Protein AF-A0A0A1DXN1-F1 (afdb_monomer_lite)

Foldseek 3Di:
DPDQDPVNVVVVVCCVPPNDPVSVVVVVQVVQPPVNPSDHDPVSVVVVVVVVCVVVVVPDDDPPPDD

Structure (mmCIF, N/CA/C/O backbone):
data_AF-A0A0A1DXN1-F1
#
_entry.id   AF-A0A0A1DXN1-F1
#
loop_
_atom_site.group_PDB
_atom_site.id
_atom_site.type_symbol
_atom_site.label_atom_id
_atom_site.label_alt_id
_atom_site.label_comp_id
_atom_site.label_asym_id
_atom_site.label_entity_id
_atom_site.label_seq_id
_atom_site.pdbx_PDB_ins_code
_atom_site.Cartn_x
_atom_site.Cartn_y
_atom_site.Cartn_z
_atom_site.occupancy
_atom_site.B_iso_or_equiv
_atom_site.auth_seq_id
_atom_site.auth_comp_id
_atom_site.auth_asym_id
_atom_site.auth_atom_id
_atom_site.pdbx_PDB_model_num
ATOM 1 N N . ASP A 1 1 ? -10.328 -10.604 -8.329 1.00 66.25 1 ASP A N 1
ATOM 2 C CA . ASP A 1 1 ? -11.203 -11.802 -8.283 1.00 66.25 1 ASP A CA 1
ATOM 3 C C . ASP A 1 1 ? -10.985 -12.651 -7.019 1.00 66.25 1 ASP A C 1
ATOM 5 O O . ASP A 1 1 ? -11.620 -13.688 -6.886 1.00 66.25 1 ASP A O 1
ATOM 9 N N . GLY A 1 2 ? -10.160 -12.200 -6.060 1.00 76.69 2 GLY A N 1
ATOM 10 C CA . GLY A 1 2 ? -9.885 -12.951 -4.828 1.00 76.69 2 GLY A CA 1
ATOM 11 C C . GLY A 1 2 ? -8.885 -14.094 -5.021 1.00 76.69 2 GLY A C 1
ATOM 12 O O . GLY A 1 2 ? -8.583 -14.801 -4.062 1.00 76.69 2 GLY A O 1
ATOM 13 N N . TYR A 1 3 ? -8.356 -14.251 -6.234 1.00 85.31 3 TYR A N 1
ATOM 14 C CA . TYR A 1 3 ? -7.311 -15.199 -6.574 1.00 85.31 3 TYR A CA 1
ATOM 15 C C . TYR A 1 3 ? -6.044 -14.426 -6.940 1.00 85.31 3 TYR A C 1
ATOM 17 O O . TYR A 1 3 ? -6.100 -13.250 -7.280 1.00 85.31 3 TYR A O 1
ATOM 25 N N . ILE A 1 4 ? -4.897 -15.085 -6.800 1.00 83.19 4 ILE A N 1
ATOM 26 C CA . ILE A 1 4 ? -3.619 -14.577 -7.297 1.00 83.19 4 ILE A CA 1
ATOM 27 C C . ILE A 1 4 ? -3.292 -15.413 -8.523 1.00 83.19 4 ILE A C 1
ATOM 29 O O . ILE A 1 4 ? -3.148 -16.637 -8.409 1.00 83.19 4 ILE A O 1
ATOM 33 N N . ASP A 1 5 ? -3.188 -14.780 -9.685 1.00 88.00 5 ASP A N 1
ATOM 34 C CA . ASP A 1 5 ? -2.793 -15.490 -10.893 1.00 88.00 5 ASP A CA 1
ATOM 35 C C . ASP A 1 5 ? -1.278 -15.762 -10.931 1.00 88.00 5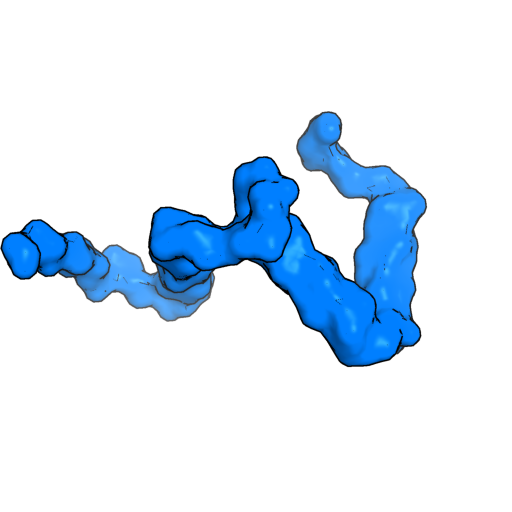 ASP A C 1
ATOM 37 O O . ASP A 1 5 ? -0.473 -15.193 -10.190 1.00 88.00 5 ASP A O 1
ATOM 41 N N . PHE A 1 6 ? -0.858 -16.720 -11.764 1.00 81.75 6 PHE A N 1
ATOM 42 C CA . PHE A 1 6 ? 0.548 -17.139 -11.810 1.00 81.75 6 PHE A CA 1
ATOM 43 C C . PHE A 1 6 ? 1.482 -15.977 -12.170 1.00 81.75 6 PHE A C 1
ATOM 45 O O . PHE A 1 6 ? 2.615 -15.917 -11.690 1.00 81.75 6 PHE A O 1
ATOM 52 N N . LEU A 1 7 ? 1.011 -15.044 -12.998 1.00 80.25 7 LEU A N 1
ATOM 53 C CA . LEU A 1 7 ? 1.800 -13.898 -13.411 1.00 80.25 7 LEU A CA 1
ATOM 54 C C . LEU A 1 7 ? 1.938 -12.892 -12.263 1.00 80.25 7 LEU A C 1
ATOM 56 O O . LEU A 1 7 ? 3.047 -12.421 -12.015 1.00 80.25 7 LEU A O 1
ATOM 60 N N . GLU A 1 8 ? 0.863 -12.633 -11.519 1.00 79.19 8 GLU A N 1
ATOM 61 C CA . GLU A 1 8 ? 0.873 -11.853 -10.279 1.00 79.19 8 GLU A CA 1
ATOM 62 C C . GLU A 1 8 ? 1.798 -12.471 -9.223 1.00 79.19 8 GLU A C 1
ATOM 64 O O . GLU A 1 8 ? 2.609 -11.764 -8.620 1.00 79.19 8 GLU A O 1
ATOM 69 N N . TYR A 1 9 ? 1.761 -13.796 -9.054 1.00 80.75 9 TYR A N 1
ATOM 70 C CA . TYR A 1 9 ? 2.650 -14.514 -8.140 1.00 80.75 9 TYR A CA 1
ATOM 71 C C . TYR A 1 9 ? 4.127 -14.379 -8.541 1.00 80.75 9 TYR A C 1
ATOM 73 O O . TYR A 1 9 ? 4.974 -14.029 -7.716 1.00 80.75 9 TYR A O 1
ATOM 81 N N . VAL A 1 10 ? 4.455 -14.606 -9.818 1.00 80.62 10 VAL A N 1
ATOM 82 C CA . VAL A 1 10 ? 5.828 -14.482 -10.338 1.00 80.62 10 VAL A CA 1
ATOM 83 C C . VAL A 1 10 ? 6.314 -13.032 -10.291 1.00 80.62 10 VAL A C 1
ATOM 85 O O . VAL A 1 10 ? 7.489 -12.791 -9.997 1.00 80.62 10 VAL A O 1
ATOM 88 N N . ALA A 1 11 ? 5.435 -12.059 -10.536 1.00 75.81 11 ALA A N 1
ATOM 89 C CA . ALA A 1 11 ? 5.745 -10.638 -10.432 1.00 75.81 11 ALA A CA 1
ATOM 90 C C . ALA A 1 11 ? 6.034 -10.233 -8.980 1.00 75.81 11 ALA A C 1
ATOM 92 O O . ALA A 1 11 ? 7.061 -9.599 -8.722 1.00 75.81 11 ALA A O 1
ATOM 93 N N . ALA A 1 12 ? 5.196 -10.657 -8.029 1.00 78.81 12 ALA A N 1
ATOM 94 C CA . ALA A 1 12 ? 5.418 -10.444 -6.602 1.00 78.81 12 ALA A CA 1
ATOM 95 C C . ALA A 1 12 ? 6.731 -11.095 -6.136 1.00 78.81 12 ALA A C 1
ATOM 97 O O . ALA A 1 12 ? 7.555 -10.445 -5.490 1.00 78.81 12 ALA A O 1
ATOM 98 N N . LEU A 1 13 ? 6.993 -12.341 -6.540 1.00 80.00 13 LEU A N 1
ATOM 99 C CA . LEU A 1 13 ? 8.222 -13.054 -6.191 1.00 80.00 13 LEU A CA 1
ATOM 100 C C . LEU A 1 13 ? 9.467 -12.365 -6.774 1.00 80.00 13 LEU A C 1
ATOM 102 O O . LEU A 1 13 ? 10.455 -12.150 -6.071 1.00 80.00 13 LEU A O 1
ATOM 106 N N . SER A 1 14 ? 9.409 -11.945 -8.039 1.00 74.38 14 SER A N 1
ATOM 107 C CA . SER A 1 14 ? 10.498 -11.221 -8.709 1.00 74.38 14 SER A CA 1
ATOM 108 C C . SER A 1 14 ? 10.789 -9.872 -8.049 1.00 74.38 14 SER A C 1
ATOM 110 O O . SER A 1 14 ? 11.947 -9.462 -7.939 1.00 74.38 14 SER A O 1
ATOM 112 N N . LEU A 1 15 ? 9.753 -9.193 -7.563 1.00 72.38 15 LEU A N 1
ATOM 113 C CA . LEU A 1 15 ? 9.864 -7.927 -6.850 1.00 72.38 15 LEU A CA 1
ATOM 114 C C . LEU A 1 15 ? 10.506 -8.095 -5.466 1.00 72.38 15 LEU A C 1
ATOM 116 O O . LEU A 1 15 ? 11.399 -7.325 -5.100 1.00 72.38 15 LEU A O 1
ATOM 120 N N . VAL A 1 16 ? 10.115 -9.138 -4.729 1.00 74.31 16 VAL A N 1
ATOM 121 C CA . VAL A 1 16 ? 10.678 -9.475 -3.413 1.00 74.31 16 VAL A CA 1
ATOM 122 C C . VAL A 1 16 ? 12.137 -9.928 -3.536 1.00 74.31 16 VAL A C 1
ATOM 124 O O . VAL A 1 16 ? 12.994 -9.459 -2.780 1.00 74.31 16 VAL A O 1
ATOM 127 N N . MET A 1 17 ? 12.451 -10.779 -4.516 1.00 70.19 17 MET A N 1
ATOM 128 C CA . MET A 1 17 ? 13.781 -11.381 -4.665 1.00 70.19 17 MET A CA 1
ATOM 129 C C . MET A 1 17 ? 14.787 -10.493 -5.411 1.00 70.19 17 MET A C 1
ATOM 131 O O . MET A 1 17 ? 15.979 -10.560 -5.124 1.00 70.19 17 MET A O 1
ATOM 135 N N . ARG A 1 18 ? 14.341 -9.663 -6.367 1.00 68.31 18 ARG A N 1
ATOM 136 C CA . ARG A 1 18 ? 15.228 -8.989 -7.339 1.00 68.31 18 ARG A CA 1
ATOM 137 C C . ARG A 1 18 ? 14.967 -7.491 -7.537 1.00 68.31 18 ARG A C 1
ATOM 139 O O . ARG A 1 18 ? 15.702 -6.844 -8.282 1.00 68.31 18 ARG A O 1
ATOM 146 N N . GLY A 1 19 ? 13.953 -6.921 -6.887 1.00 65.12 19 GLY A N 1
ATOM 147 C CA . GLY A 1 19 ? 13.648 -5.493 -6.979 1.00 65.12 19 GLY A CA 1
ATOM 148 C C . GLY A 1 19 ? 14.681 -4.612 -6.264 1.00 65.12 19 GLY A C 1
ATOM 149 O O . GLY A 1 19 ? 15.083 -4.909 -5.137 1.00 65.12 19 GLY A O 1
ATOM 150 N N . LYS A 1 20 ? 15.075 -3.489 -6.890 1.00 71.06 20 LYS A N 1
ATOM 151 C CA . LYS A 1 20 ? 15.789 -2.394 -6.198 1.00 71.06 20 LYS A CA 1
ATOM 152 C C . LYS A 1 20 ? 14.947 -1.900 -5.015 1.00 71.06 20 LYS A C 1
ATOM 154 O O . LYS A 1 20 ? 13.718 -1.978 -5.071 1.00 71.06 20 LYS A O 1
ATOM 159 N N . MET A 1 21 ? 15.589 -1.351 -3.980 1.00 72.62 21 MET A N 1
ATOM 160 C CA . MET A 1 21 ? 14.886 -0.871 -2.780 1.00 72.62 21 MET A CA 1
ATOM 161 C C . MET A 1 21 ? 13.722 0.076 -3.097 1.00 72.62 21 MET A C 1
ATOM 163 O O . MET A 1 21 ? 12.661 -0.084 -2.510 1.00 72.62 21 MET A O 1
ATOM 167 N N . GLU A 1 22 ? 13.857 0.974 -4.077 1.00 74.88 22 GLU A N 1
ATOM 168 C CA . GLU A 1 22 ? 12.766 1.866 -4.505 1.00 74.88 22 GLU A CA 1
ATOM 169 C C . GLU A 1 22 ? 11.512 1.121 -4.981 1.00 74.88 22 GLU A C 1
ATOM 171 O O . GLU A 1 22 ? 10.393 1.502 -4.645 1.00 74.88 22 GLU A O 1
ATOM 176 N N . HIS A 1 23 ? 11.672 0.033 -5.738 1.00 73.19 23 HIS A N 1
ATOM 177 C CA . HIS A 1 23 ? 10.530 -0.746 -6.218 1.00 73.19 23 HIS A CA 1
ATOM 178 C C . HIS A 1 23 ? 9.844 -1.498 -5.081 1.00 73.19 23 HIS A C 1
ATOM 180 O O . HIS A 1 23 ? 8.619 -1.597 -5.076 1.00 73.19 23 HIS A O 1
ATOM 186 N N . LYS A 1 24 ? 10.625 -1.980 -4.107 1.00 72.00 24 LYS A N 1
ATOM 187 C CA . LYS A 1 24 ? 10.093 -2.589 -2.888 1.00 72.00 24 LYS A CA 1
ATOM 188 C C . LYS A 1 24 ? 9.321 -1.563 -2.072 1.00 72.00 24 LYS A C 1
ATOM 190 O O . LYS A 1 24 ? 8.174 -1.816 -1.738 1.00 72.00 24 LYS A O 1
ATOM 195 N N . LEU A 1 25 ? 9.907 -0.389 -1.827 1.00 72.56 25 LEU A N 1
ATOM 196 C CA . LEU A 1 25 ? 9.261 0.689 -1.078 1.00 72.56 25 LEU A CA 1
ATOM 197 C C . LEU A 1 25 ? 7.951 1.121 -1.737 1.00 72.56 25 LEU A C 1
ATOM 199 O O . LEU A 1 25 ? 6.937 1.203 -1.061 1.00 72.56 25 LEU A O 1
ATOM 203 N N . ARG A 1 26 ? 7.948 1.316 -3.062 1.00 78.31 26 ARG A N 1
ATOM 204 C CA . ARG A 1 26 ? 6.738 1.675 -3.814 1.00 78.31 26 ARG A CA 1
ATOM 205 C C . ARG A 1 26 ? 5.661 0.594 -3.741 1.00 78.31 26 ARG A C 1
ATOM 207 O O . ARG A 1 26 ? 4.479 0.909 -3.767 1.00 78.31 26 ARG A O 1
ATOM 214 N N . TRP A 1 27 ? 6.056 -0.672 -3.684 1.00 76.44 27 TRP A N 1
ATOM 215 C CA . TRP A 1 27 ? 5.114 -1.778 -3.558 1.00 76.44 27 TRP A CA 1
ATOM 216 C C . TRP A 1 27 ? 4.565 -1.917 -2.147 1.00 76.44 27 TRP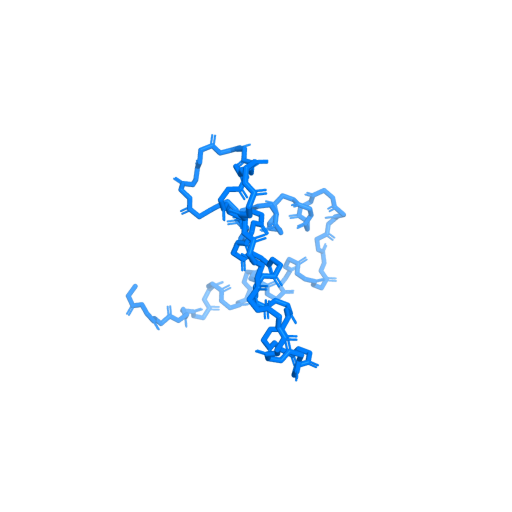 A C 1
ATOM 218 O O . TRP A 1 27 ? 3.361 -2.062 -1.997 1.00 76.44 27 TRP A O 1
ATOM 228 N N . TYR A 1 28 ? 5.412 -1.785 -1.125 1.00 75.19 28 TYR A N 1
ATOM 229 C CA . TYR A 1 28 ? 4.956 -1.696 0.259 1.00 75.19 28 TYR A CA 1
ATOM 230 C C . TYR A 1 28 ?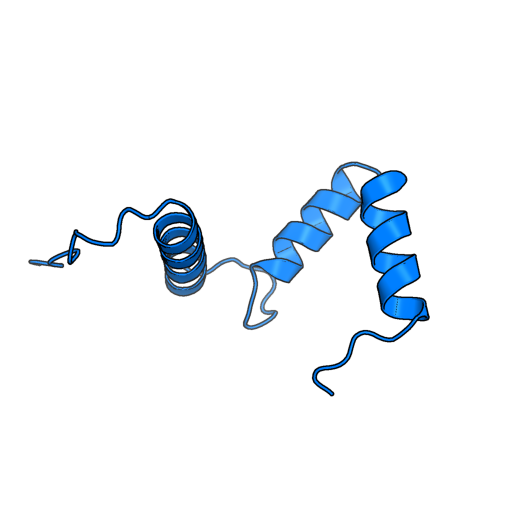 4.016 -0.507 0.443 1.00 75.19 28 TYR A C 1
ATOM 232 O O . TYR A 1 28 ? 2.969 -0.660 1.049 1.00 75.19 28 TYR A O 1
ATOM 240 N N . PHE A 1 29 ? 4.332 0.648 -0.144 1.00 78.25 29 PHE A N 1
ATOM 241 C CA . PHE A 1 29 ? 3.459 1.816 -0.101 1.00 78.25 29 PHE A CA 1
ATOM 242 C C . PHE A 1 29 ? 2.093 1.516 -0.726 1.00 78.25 29 PHE A C 1
ATOM 244 O O . PHE A 1 29 ? 1.076 1.729 -0.087 1.00 78.25 29 PHE A O 1
ATOM 251 N N . LYS A 1 30 ? 2.069 0.902 -1.916 1.00 77.81 30 LYS A N 1
ATOM 252 C CA . LYS A 1 30 ? 0.827 0.452 -2.568 1.00 77.81 30 LYS A CA 1
ATOM 253 C C . LYS A 1 30 ? 0.072 -0.649 -1.823 1.00 77.81 30 LYS A C 1
ATOM 255 O O . LYS A 1 30 ? -1.110 -0.828 -2.063 1.00 77.81 30 LYS A O 1
ATOM 260 N N . LEU A 1 31 ? 0.755 -1.440 -1.002 1.00 78.69 31 LEU A N 1
ATOM 261 C CA . LEU A 1 31 ? 0.116 -2.463 -0.176 1.00 78.69 31 LEU A CA 1
ATOM 262 C C . LEU A 1 31 ? -0.640 -1.831 1.002 1.00 78.69 31 LEU A C 1
ATOM 264 O O . LEU A 1 31 ? -1.579 -2.428 1.518 1.00 78.69 31 LEU A O 1
ATOM 268 N N . TYR A 1 32 ? -0.194 -0.654 1.440 1.00 75.50 32 TYR A N 1
ATOM 269 C CA . TYR A 1 32 ? -0.702 0.049 2.613 1.00 75.50 32 TYR A CA 1
ATOM 270 C C . TYR A 1 32 ? -1.699 1.163 2.286 1.00 75.50 32 TYR A C 1
ATOM 272 O O . TYR A 1 32 ? -2.585 1.418 3.094 1.00 75.50 32 TYR A O 1
ATOM 280 N N . ASP A 1 33 ? -1.545 1.785 1.123 1.0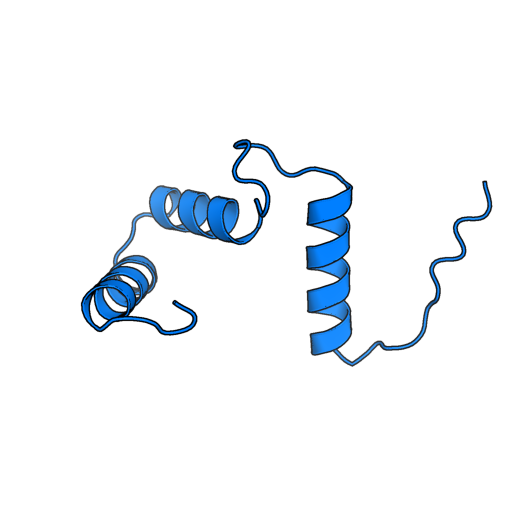0 80.25 33 ASP A N 1
ATOM 281 C CA . ASP A 1 33 ? -2.483 2.717 0.500 1.00 80.25 33 ASP A CA 1
ATOM 282 C C . ASP A 1 33 ? -3.674 1.918 -0.062 1.00 80.25 33 ASP A C 1
ATOM 284 O O . ASP A 1 33 ? -3.597 1.306 -1.132 1.00 80.25 33 ASP A O 1
ATOM 288 N N . VAL A 1 34 ? -4.739 1.822 0.736 1.00 76.69 34 VAL A N 1
ATOM 289 C CA . VAL A 1 34 ? -5.936 1.016 0.457 1.00 76.69 34 VAL A CA 1
ATOM 290 C C . VAL A 1 34 ? -6.838 1.729 -0.542 1.00 76.69 34 VAL A C 1
ATOM 292 O O . VAL A 1 34 ? -7.484 1.065 -1.359 1.00 76.69 34 VAL A O 1
ATOM 295 N N . ASP A 1 35 ? -6.909 3.058 -0.470 1.00 79.12 35 ASP A N 1
ATOM 296 C CA . ASP A 1 35 ? -7.733 3.864 -1.372 1.00 79.12 35 ASP A CA 1
ATOM 297 C C . ASP A 1 35 ? -7.022 4.220 -2.694 1.00 79.12 35 ASP A C 1
ATOM 299 O O . ASP A 1 35 ? -7.673 4.606 -3.670 1.00 79.12 35 ASP A O 1
ATOM 303 N N . GLY A 1 36 ? -5.708 3.995 -2.769 1.00 78.62 36 GLY A N 1
ATOM 304 C CA . GLY A 1 36 ? -4.886 4.205 -3.953 1.00 78.62 36 GLY A CA 1
ATOM 305 C C . GLY A 1 36 ? -4.638 5.682 -4.256 1.00 78.62 36 GLY A C 1
ATOM 306 O O . GLY A 1 36 ? -4.338 6.012 -5.412 1.00 78.62 36 GLY A O 1
ATOM 307 N N . ASN A 1 37 ? -4.802 6.572 -3.272 1.00 81.25 37 ASN A N 1
ATOM 308 C CA . ASN A 1 37 ? -4.687 8.018 -3.448 1.00 81.25 37 ASN A CA 1
ATOM 309 C C . ASN A 1 37 ? -3.223 8.504 -3.529 1.00 81.25 37 ASN A C 1
ATOM 311 O O . ASN A 1 37 ? -2.967 9.654 -3.903 1.00 81.25 37 ASN A O 1
ATOM 315 N N . GLY A 1 38 ? -2.253 7.620 -3.266 1.00 80.12 38 GLY A N 1
ATOM 316 C CA . GLY A 1 38 ? -0.821 7.905 -3.321 1.00 80.12 38 GLY A CA 1
ATOM 317 C C . GLY A 1 38 ? -0.251 8.534 -2.046 1.00 80.12 38 GLY A C 1
ATOM 318 O O . GLY A 1 38 ? 0.937 8.870 -2.017 1.00 80.12 38 GLY A O 1
ATOM 319 N N . CYS A 1 39 ? -1.059 8.657 -0.999 1.00 81.06 39 CYS A N 1
ATOM 320 C CA . CYS A 1 39 ? -0.718 9.059 0.358 1.00 81.06 39 CYS A CA 1
ATOM 321 C C . CYS A 1 39 ? -1.125 7.936 1.327 1.00 81.06 39 CYS A C 1
ATOM 323 O O . CYS A 1 39 ? -1.844 7.024 0.956 1.00 81.06 39 CYS A O 1
ATOM 325 N N . ILE A 1 40 ? -0.612 7.967 2.561 1.00 83.31 40 ILE A N 1
ATOM 326 C CA . ILE A 1 40 ? -1.096 7.076 3.624 1.00 83.31 40 ILE A CA 1
ATOM 327 C C . ILE A 1 40 ? -1.818 7.948 4.637 1.00 83.31 40 ILE A C 1
ATOM 329 O O . ILE A 1 40 ? -1.186 8.737 5.350 1.00 83.31 40 ILE A O 1
ATOM 333 N N . ASP A 1 41 ? -3.133 7.803 4.699 1.00 84.31 41 ASP A N 1
ATOM 334 C CA . ASP A 1 41 ? -3.976 8.540 5.624 1.00 84.31 41 ASP A CA 1
ATOM 335 C C . ASP A 1 41 ? -3.917 7.958 7.039 1.00 84.31 41 ASP A C 1
ATOM 337 O O . ASP A 1 41 ? -3.560 6.802 7.287 1.00 84.31 41 ASP A O 1
ATOM 341 N N . ARG A 1 42 ? -4.306 8.775 8.024 1.00 83.38 42 ARG A N 1
ATOM 342 C CA . ARG A 1 42 ? -4.258 8.393 9.447 1.00 83.38 42 ARG A CA 1
ATOM 343 C C . ARG A 1 42 ? -5.065 7.118 9.728 1.00 83.38 42 ARG A C 1
ATOM 345 O O . ARG A 1 42 ? -4.666 6.306 10.559 1.00 83.38 42 ARG A O 1
ATOM 352 N N . SER A 1 43 ? -6.170 6.939 9.010 1.00 80.88 43 SER A N 1
ATOM 353 C CA . SER A 1 43 ? -7.041 5.763 9.073 1.00 80.88 43 SER A CA 1
ATOM 354 C C . SER A 1 43 ? -6.368 4.503 8.523 1.00 80.88 43 SER A C 1
ATOM 356 O O . SER A 1 43 ? -6.487 3.430 9.116 1.00 80.88 43 SER A O 1
ATOM 358 N N . GLU A 1 44 ? -5.626 4.628 7.424 1.00 82.69 44 GLU A N 1
ATOM 359 C CA . GLU A 1 44 ? -4.898 3.520 6.801 1.00 82.69 44 GLU A CA 1
ATOM 360 C C . GLU A 1 44 ? -3.735 3.083 7.684 1.00 82.69 44 GLU A C 1
ATOM 362 O O . GLU A 1 44 ? -3.590 1.900 7.987 1.00 82.69 44 GLU A O 1
ATOM 367 N N . LEU A 1 45 ? -2.988 4.045 8.231 1.00 84.06 45 LEU A N 1
ATOM 368 C CA . LEU A 1 45 ? -1.943 3.767 9.210 1.00 84.06 45 LEU A CA 1
ATOM 369 C C . LEU A 1 45 ? -2.491 3.056 10.457 1.00 84.06 45 LEU A C 1
ATOM 371 O O . LEU A 1 45 ? -1.880 2.112 10.961 1.00 84.06 45 LEU A O 1
ATOM 375 N N . LEU A 1 46 ? -3.661 3.472 10.945 1.00 83.94 46 LEU A N 1
ATOM 376 C CA . LEU A 1 46 ? -4.323 2.838 12.082 1.00 83.94 46 LEU A CA 1
ATOM 377 C C . LEU A 1 46 ? -4.738 1.392 11.766 1.00 83.94 46 LEU A C 1
ATOM 379 O O . LEU A 1 46 ? -4.591 0.519 12.622 1.00 83.94 46 LEU A O 1
ATOM 383 N N . ASN A 1 47 ? -5.191 1.115 10.541 1.00 81.25 47 ASN A N 1
ATOM 384 C CA . ASN A 1 47 ? -5.471 -0.248 10.085 1.00 81.25 47 ASN A CA 1
ATOM 385 C C . ASN A 1 47 ? -4.206 -1.114 10.038 1.00 81.25 47 ASN A C 1
ATOM 387 O O . ASN A 1 47 ? -4.244 -2.259 10.486 1.00 81.25 47 ASN A O 1
ATOM 391 N N . ILE A 1 48 ? -3.075 -0.567 9.584 1.00 82.38 48 ILE A N 1
ATOM 392 C CA . ILE A 1 48 ? -1.784 -1.275 9.580 1.00 82.38 48 ILE A CA 1
ATOM 393 C C . ILE A 1 48 ? -1.364 -1.631 11.008 1.00 82.38 48 ILE A C 1
ATOM 395 O O . ILE A 1 48 ? -1.030 -2.782 11.292 1.00 82.38 48 ILE A O 1
ATOM 399 N N . ILE A 1 49 ? -1.423 -0.667 11.930 1.00 82.25 49 ILE A N 1
ATOM 400 C CA . ILE A 1 49 ? -1.067 -0.878 13.340 1.00 82.25 49 ILE A CA 1
ATOM 401 C C . ILE A 1 49 ? -1.994 -1.918 13.979 1.00 82.25 49 ILE A C 1
ATOM 403 O O . ILE A 1 49 ? -1.515 -2.808 14.682 1.00 82.25 49 ILE A O 1
ATOM 407 N N . LYS A 1 50 ? -3.303 -1.855 13.705 1.00 80.75 50 LYS A N 1
ATOM 408 C CA . LYS A 1 50 ? -4.273 -2.863 14.160 1.00 80.75 50 LYS A CA 1
ATOM 409 C C . LYS A 1 50 ? -3.946 -4.256 13.621 1.00 80.75 50 LYS A C 1
ATOM 411 O O . LYS A 1 50 ? -3.953 -5.207 14.397 1.00 80.75 50 LYS A O 1
ATOM 416 N N . ALA A 1 51 ? -3.612 -4.384 12.337 1.00 79.25 51 ALA A N 1
ATOM 417 C CA . ALA A 1 51 ? -3.252 -5.664 11.731 1.00 79.25 51 ALA A CA 1
ATOM 418 C C . ALA A 1 51 ? -1.972 -6.249 12.353 1.00 79.25 51 ALA A C 1
ATOM 420 O O . ALA A 1 51 ? -1.946 -7.417 12.733 1.00 79.25 51 ALA A O 1
ATOM 421 N N . ILE A 1 52 ? -0.935 -5.427 12.547 1.00 80.75 52 ILE A N 1
ATOM 422 C CA . ILE A 1 52 ? 0.310 -5.832 13.222 1.00 80.75 52 ILE A CA 1
ATOM 423 C C . ILE A 1 52 ? 0.030 -6.257 14.668 1.00 80.75 52 ILE A C 1
ATOM 425 O O . ILE A 1 52 ? 0.570 -7.253 15.147 1.00 80.75 52 ILE A O 1
ATOM 429 N N . ARG A 1 53 ? -0.828 -5.516 15.372 1.00 76.88 53 ARG A N 1
ATOM 430 C CA . ARG A 1 53 ? -1.214 -5.813 16.752 1.00 76.88 53 ARG A CA 1
ATOM 431 C C . ARG A 1 53 ? -1.968 -7.140 16.871 1.00 76.88 53 ARG A C 1
ATOM 433 O O . ARG A 1 53 ? -1.678 -7.897 17.795 1.00 76.88 53 ARG A O 1
ATOM 440 N N . ALA A 1 54 ? -2.868 -7.425 15.931 1.00 75.81 54 ALA A N 1
ATOM 441 C CA . ALA A 1 54 ? -3.582 -8.696 15.848 1.00 75.81 54 ALA A CA 1
ATOM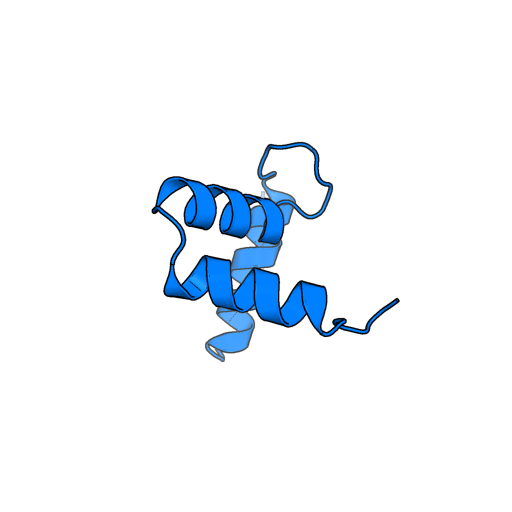 442 C C . ALA A 1 54 ? -2.623 -9.869 15.585 1.00 75.81 54 ALA A C 1
ATOM 444 O O . ALA A 1 54 ? -2.707 -10.896 16.250 1.00 75.81 54 ALA A O 1
ATOM 445 N N . ILE A 1 55 ? -1.651 -9.695 14.683 1.00 77.69 55 ILE A N 1
ATOM 446 C CA . ILE A 1 55 ? -0.625 -10.713 14.392 1.00 77.69 55 ILE A CA 1
ATOM 447 C C . ILE A 1 55 ? 0.271 -10.975 15.614 1.00 77.69 55 ILE A C 1
ATOM 449 O O . ILE A 1 55 ? 0.653 -12.114 15.868 1.00 77.69 55 ILE A O 1
ATOM 453 N N . ASN A 1 56 ? 0.584 -9.934 16.391 1.00 75.50 56 ASN A N 1
ATOM 454 C CA . ASN A 1 56 ? 1.421 -10.035 17.588 1.00 75.50 56 ASN A CA 1
ATOM 455 C C . ASN A 1 56 ? 0.670 -10.537 18.840 1.00 75.50 56 ASN A C 1
ATOM 457 O O . ASN A 1 56 ? 1.280 -10.624 19.903 1.00 75.50 56 ASN A O 1
ATOM 461 N N . GLY A 1 57 ? -0.628 -10.855 18.747 1.00 64.06 57 GLY A N 1
ATOM 462 C CA . GLY A 1 57 ? -1.410 -11.428 19.852 1.00 64.06 57 GLY A CA 1
ATOM 463 C C . GLY A 1 57 ? -1.707 -10.470 21.013 1.00 64.06 57 GLY A C 1
ATOM 464 O O . GLY A 1 57 ? -2.190 -10.898 22.058 1.00 64.06 57 GLY A O 1
ATOM 465 N N . ASN A 1 58 ? -1.451 -9.167 20.854 1.00 61.72 58 ASN A N 1
ATOM 466 C CA . ASN A 1 58 ? -1.763 -8.160 21.870 1.00 61.72 58 ASN A CA 1
ATOM 467 C C . ASN A 1 58 ? -3.207 -7.671 21.698 1.00 61.72 58 ASN A C 1
ATOM 469 O O . ASN A 1 58 ? -3.437 -6.505 21.382 1.00 61.72 58 ASN A O 1
ATOM 473 N N . GLU A 1 59 ? -4.185 -8.555 21.889 1.00 57.62 59 GLU A N 1
ATOM 474 C CA . GLU A 1 59 ? -5.611 -8.271 21.650 1.00 57.62 59 GLU A CA 1
ATOM 475 C C . GLU A 1 59 ? -6.259 -7.305 22.660 1.00 57.62 59 GLU A C 1
ATOM 477 O O . GLU A 1 59 ? -7.396 -6.897 22.464 1.00 57.62 59 GLU A O 1
ATOM 482 N N . ASN A 1 60 ? -5.545 -6.845 23.690 1.00 55.00 60 ASN A N 1
ATOM 483 C CA . ASN A 1 60 ? -6.115 -5.970 24.719 1.00 55.00 60 ASN A CA 1
ATOM 484 C C . ASN A 1 60 ? -5.386 -4.626 24.781 1.00 55.00 60 ASN A C 1
ATOM 486 O O . ASN A 1 60 ? -4.328 -4.518 25.387 1.00 55.00 60 ASN A O 1
ATOM 490 N N . GLN A 1 61 ? -5.910 -3.623 24.085 1.00 53.12 61 GLN A N 1
ATOM 491 C CA . GLN A 1 61 ? -6.146 -2.262 24.589 1.00 53.12 61 GLN A CA 1
ATOM 492 C C . GLN A 1 61 ? -7.073 -1.650 23.554 1.00 53.12 61 GLN A C 1
ATOM 494 O O . GLN A 1 61 ? -6.639 -1.262 22.462 1.00 53.12 61 GLN A O 1
ATOM 499 N N . GLU A 1 62 ? -8.344 -1.590 23.923 1.00 52.59 62 GLU A N 1
ATOM 500 C CA . GLU A 1 62 ? -9.211 -0.492 23.538 1.00 52.59 62 GLU A CA 1
ATOM 501 C C . GLU A 1 62 ? -8.388 0.793 23.682 1.00 52.59 62 GLU A C 1
ATOM 503 O O . GLU A 1 62 ? -7.935 1.154 24.767 1.00 52.59 62 GLU A O 1
ATOM 508 N N . VAL A 1 63 ? -8.054 1.412 22.551 1.00 53.66 63 VAL A N 1
ATOM 509 C CA . VAL A 1 63 ? -7.638 2.809 22.569 1.00 53.66 63 VAL A CA 1
ATOM 510 C C . VAL A 1 63 ? -8.918 3.581 22.826 1.00 53.66 63 VAL A C 1
ATOM 512 O O . VAL A 1 63 ? -9.636 3.913 21.884 1.00 53.66 63 VAL A O 1
ATOM 515 N N . ASP A 1 64 ? -9.225 3.774 24.109 1.00 44.38 64 ASP A N 1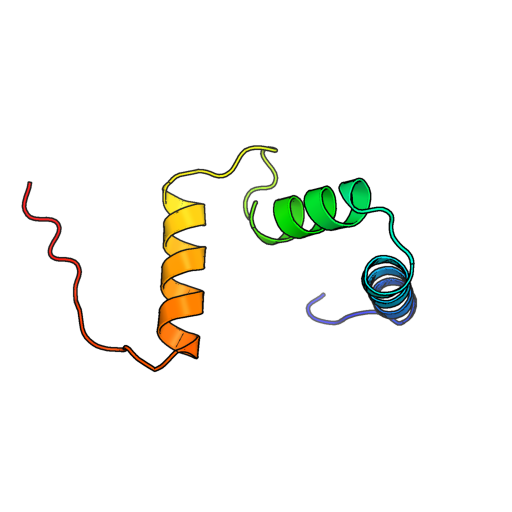
ATOM 516 C CA . ASP A 1 64 ? -10.089 4.856 24.556 1.00 44.38 64 ASP A CA 1
ATOM 517 C C . ASP A 1 64 ? -9.479 6.141 24.001 1.00 44.38 64 ASP A C 1
ATOM 519 O O . ASP A 1 64 ? -8.450 6.639 24.462 1.00 44.38 64 ASP A O 1
ATOM 523 N N . ALA A 1 65 ? -10.065 6.612 22.907 1.00 49.72 65 ALA A N 1
ATOM 524 C CA . ALA A 1 65 ? -9.910 7.980 22.474 1.00 49.72 65 ALA A CA 1
ATOM 525 C C . ALA A 1 65 ? -10.833 8.816 23.368 1.00 49.72 65 ALA A C 1
ATOM 527 O O . ALA A 1 65 ? -11.937 9.172 22.962 1.00 49.72 65 ALA A O 1
ATOM 528 N N . GLU A 1 66 ? -10.400 9.064 24.604 1.00 47.47 66 GLU A N 1
ATOM 529 C CA . GLU A 1 66 ? -10.891 10.212 25.360 1.00 47.47 66 GLU A CA 1
ATOM 530 C C . GLU A 1 66 ? -10.176 11.468 24.830 1.00 47.47 66 GLU A C 1
ATOM 532 O O . GLU A 1 66 ? -8.949 11.549 24.888 1.00 47.47 66 GLU A O 1
ATOM 537 N N . GLU A 1 67 ? -11.000 12.361 24.260 1.00 41.34 67 GLU A N 1
ATOM 538 C CA . GLU A 1 67 ? -10.796 13.752 23.781 1.00 41.34 67 GLU A CA 1
ATOM 539 C C . GLU A 1 67 ? -9.538 14.118 22.965 1.00 41.34 67 GLU A C 1
ATOM 541 O O . GLU A 1 67 ? -8.425 14.277 23.516 1.00 41.34 67 GLU A O 1
#

Organism: Oncorhynchus mykiss (NCBI:txid8022)

Sequence (67 aa):
DGYIDFLEYVAALSLVMRGKMEHKLRWYFKLYDVDGNGCIDRSELLNIIKAIRAINGNENQEVDAEE

Radius of gyration: 15.64 Å; chains: 1; bounding box: 27×31×39 Å

InterPro domains:
  IPR002048 EF-hand domain [PF00036] (25-51)
  IPR002048 EF-hand domain [PS50222] (1-19)
  IPR002048 EF-hand domain [PS50222] (20-55)
  IPR002048 EF-hand domain [SM00054] (24-52)
  IPR002048 EF-hand domain [cd00051] (1-50)
  IPR011992 EF-hand domain pair [SSF47473] (1-58)
  IPR018247 EF-Hand 1, calcium-binding site [PS00018] (33-45)
  IPR028846 Recoverin family [PTHR23055] (1-59)

pLDDT: mean 73.89, std 10.64, range [41.34, 88.0]

Secondary structure (DSSP, 8-state):
--S--HHHHHHHHHHHHH--HHHHHHHHHHHH-SS-SSS--HHHHHHHHHHHHHHTT----------